Protein AF-R6DH70-F1 (afdb_monomer_lite)

Radius of gyration: 22.46 Å; chains: 1; bounding box: 58×27×48 Å

pLDDT: mean 86.82, std 12.93, range [50.53, 98.06]

Structure (mmCIF, N/CA/C/O backbone):
data_AF-R6DH70-F1
#
_entry.id   AF-R6DH70-F1
#
loop_
_atom_site.group_PDB
_atom_site.id
_atom_site.type_symbol
_atom_site.label_atom_id
_atom_site.label_alt_id
_atom_site.label_comp_id
_atom_site.label_asym_id
_atom_site.label_entity_id
_atom_site.label_seq_id
_atom_site.pdbx_PDB_ins_code
_atom_site.Cartn_x
_atom_site.Cartn_y
_atom_site.Cartn_z
_atom_site.occupancy
_atom_site.B_iso_or_equiv
_atom_site.auth_seq_id
_atom_site.auth_comp_id
_atom_site.auth_asym_id
_atom_site.auth_atom_id
_atom_site.pdbx_PDB_model_num
ATOM 1 N N . MET A 1 1 ? 8.802 2.396 -2.648 1.00 73.94 1 MET A N 1
ATOM 2 C CA . MET A 1 1 ? 7.532 3.072 -2.964 1.00 73.94 1 MET A CA 1
ATOM 3 C C . MET A 1 1 ? 7.126 3.894 -1.754 1.00 73.94 1 MET A C 1
ATOM 5 O O . MET A 1 1 ? 6.936 3.328 -0.683 1.00 73.94 1 MET A O 1
ATOM 9 N N . ALA A 1 2 ? 7.211 5.218 -1.879 1.00 85.25 2 ALA A N 1
ATOM 10 C CA . ALA A 1 2 ? 7.139 6.142 -0.744 1.00 85.25 2 ALA A CA 1
ATOM 11 C C . ALA A 1 2 ? 5.706 6.621 -0.453 1.00 85.25 2 ALA A C 1
ATOM 13 O O . ALA A 1 2 ? 5.379 6.909 0.697 1.00 85.25 2 ALA A O 1
ATOM 14 N N . ALA A 1 3 ? 4.849 6.687 -1.476 1.00 84.94 3 ALA A N 1
ATOM 15 C CA . ALA A 1 3 ? 3.479 7.173 -1.346 1.00 84.94 3 ALA A CA 1
ATOM 16 C C . ALA A 1 3 ? 2.608 6.198 -0.536 1.00 84.94 3 ALA A C 1
ATOM 18 O O . ALA A 1 3 ? 1.911 6.613 0.384 1.00 84.94 3 ALA A O 1
ATOM 19 N N . GLU A 1 4 ? 2.741 4.904 -0.805 1.00 88.44 4 GLU A N 1
ATOM 20 C CA . GLU A 1 4 ? 1.999 3.805 -0.180 1.00 88.44 4 GLU A CA 1
ATOM 21 C C . GLU A 1 4 ? 2.376 3.680 1.300 1.00 88.44 4 GLU A C 1
ATOM 23 O O . GLU A 1 4 ? 1.525 3.498 2.171 1.00 88.44 4 GLU A O 1
ATOM 28 N N . GLN A 1 5 ? 3.667 3.845 1.616 1.00 87.88 5 GLN A N 1
ATOM 29 C CA . GLN A 1 5 ? 4.132 3.881 3.003 1.00 87.88 5 GLN A CA 1
ATOM 30 C C . GLN A 1 5 ? 3.597 5.110 3.746 1.00 87.88 5 GLN A C 1
ATOM 32 O O . GLN A 1 5 ? 3.122 4.973 4.873 1.00 87.88 5 GLN A O 1
ATOM 37 N N . LYS A 1 6 ? 3.607 6.293 3.112 1.00 92.00 6 LYS A N 1
ATOM 38 C CA . LYS A 1 6 ? 3.049 7.520 3.699 1.00 92.00 6 LYS A CA 1
ATOM 39 C C . LYS A 1 6 ? 1.548 7.378 3.971 1.00 92.00 6 LYS A C 1
ATOM 41 O O . LYS A 1 6 ? 1.113 7.685 5.078 1.00 92.00 6 LYS A O 1
ATOM 46 N N . ALA A 1 7 ? 0.780 6.868 3.006 1.00 91.38 7 ALA A N 1
ATOM 47 C CA . ALA A 1 7 ? -0.653 6.617 3.155 1.00 91.38 7 ALA A CA 1
ATOM 48 C C . ALA A 1 7 ? -0.936 5.635 4.302 1.00 91.38 7 ALA A C 1
ATOM 50 O O . ALA A 1 7 ? -1.747 5.925 5.184 1.00 91.38 7 ALA A O 1
ATOM 51 N N . ARG A 1 8 ? -0.194 4.521 4.370 1.00 93.81 8 ARG A N 1
ATOM 52 C CA . ARG A 1 8 ? -0.318 3.542 5.457 1.00 93.81 8 ARG A CA 1
ATOM 53 C C . ARG A 1 8 ? -0.065 4.158 6.833 1.00 93.81 8 ARG A C 1
ATOM 55 O O . ARG A 1 8 ? -0.872 3.944 7.735 1.00 93.81 8 ARG A O 1
ATOM 62 N N . SER A 1 9 ? 1.003 4.943 6.994 1.00 95.25 9 SER A N 1
ATOM 63 C CA . SER A 1 9 ? 1.287 5.633 8.259 1.00 95.25 9 SER A CA 1
ATOM 64 C C . SER A 1 9 ? 0.184 6.622 8.642 1.00 95.25 9 SER A C 1
ATOM 66 O O . SER A 1 9 ? -0.185 6.701 9.813 1.00 95.25 9 SER A O 1
ATOM 68 N N . THR A 1 10 ? -0.387 7.345 7.675 1.00 96.50 10 THR A N 1
ATOM 69 C CA . THR A 1 10 ? -1.536 8.229 7.917 1.00 96.50 10 THR A CA 1
ATOM 70 C C . THR A 1 10 ? -2.748 7.447 8.429 1.00 96.50 10 THR A C 1
ATOM 72 O O . THR A 1 10 ? -3.332 7.836 9.440 1.00 96.50 10 THR A O 1
ATOM 75 N N . TYR A 1 11 ? -3.098 6.322 7.802 1.00 97.12 11 TYR A N 1
ATOM 76 C CA . TYR A 1 11 ? -4.219 5.490 8.249 1.00 97.12 11 TYR A CA 1
ATOM 77 C C . TYR A 1 11 ? -3.975 4.846 9.618 1.00 97.12 11 TYR A C 1
ATOM 79 O O . TYR A 1 11 ? -4.872 4.849 10.460 1.00 97.12 11 TYR A O 1
ATOM 87 N N . ASP A 1 12 ? -2.757 4.357 9.879 1.00 96.25 12 ASP A N 1
ATOM 88 C CA . ASP A 1 12 ? -2.365 3.831 11.193 1.00 96.25 12 ASP A CA 1
ATOM 89 C C . ASP A 1 12 ? -2.547 4.888 12.298 1.00 96.25 12 ASP A 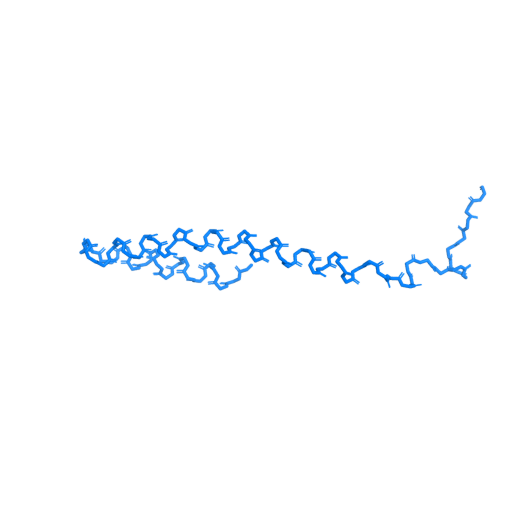C 1
ATOM 91 O O . ASP A 1 12 ? -3.043 4.576 13.383 1.00 96.25 12 ASP A O 1
ATOM 95 N N . ASN A 1 13 ? -2.205 6.149 12.023 1.00 97.38 13 ASN A N 1
ATOM 96 C CA . ASN A 1 13 ? -2.397 7.246 12.972 1.00 97.38 13 ASN A CA 1
ATOM 97 C C . ASN A 1 13 ? -3.883 7.555 13.212 1.00 97.38 13 ASN A C 1
ATOM 99 O O . ASN A 1 13 ? -4.291 7.711 14.364 1.00 97.38 13 ASN A O 1
ATOM 103 N N . ILE A 1 14 ? -4.704 7.577 12.157 1.00 96.50 14 ILE A N 1
ATOM 104 C CA . ILE A 1 14 ? -6.155 7.793 12.276 1.00 96.50 14 ILE A CA 1
ATOM 105 C C . ILE A 1 14 ? -6.795 6.700 13.143 1.00 96.50 14 ILE A C 1
ATOM 107 O O . ILE A 1 14 ? -7.513 7.014 14.089 1.00 96.50 14 ILE A O 1
ATOM 111 N N . LEU A 1 15 ? -6.478 5.424 12.895 1.00 97.06 15 LEU A N 1
ATOM 112 C CA . LEU A 1 15 ? -7.021 4.285 13.655 1.00 97.06 15 LEU A CA 1
ATOM 113 C C . LEU A 1 15 ? -6.557 4.254 15.122 1.00 97.06 15 LEU A C 1
ATOM 115 O O . LEU A 1 15 ? -7.226 3.689 15.996 1.00 97.06 15 LEU A O 1
ATOM 119 N N . ARG A 1 16 ? -5.404 4.861 15.424 1.00 97.06 16 ARG A N 1
ATOM 120 C CA . ARG A 1 16 ? -4.949 5.049 16.808 1.00 97.06 16 ARG A CA 1
ATOM 121 C C . ARG A 1 16 ? -5.798 6.085 17.537 1.00 97.06 16 ARG A C 1
ATOM 123 O O . ARG A 1 16 ? -6.181 5.813 18.674 1.00 97.06 16 ARG A O 1
ATOM 130 N N . MET A 1 17 ? -6.109 7.207 16.888 1.00 97.50 17 MET A N 1
ATOM 131 C CA . MET A 1 17 ? -6.811 8.345 17.496 1.00 97.50 17 MET A CA 1
ATOM 132 C C . MET A 1 17 ? -8.334 8.182 17.538 1.00 97.50 17 MET A C 1
ATOM 134 O O . MET A 1 17 ? -8.958 8.556 18.525 1.00 97.50 17 MET A O 1
ATOM 138 N N . ILE A 1 18 ? -8.933 7.619 16.491 1.00 96.50 18 ILE A N 1
ATOM 139 C CA . ILE A 1 18 ? -10.387 7.500 16.338 1.00 96.50 18 ILE A CA 1
ATOM 140 C C . ILE A 1 18 ? -10.835 6.081 16.711 1.00 96.50 18 ILE A C 1
ATOM 142 O O . ILE A 1 18 ? -10.114 5.110 16.471 1.00 96.50 18 ILE A O 1
ATOM 146 N N . LYS A 1 19 ? -12.014 5.964 17.338 1.00 94.19 19 LYS A N 1
ATOM 147 C CA . LYS A 1 19 ? -12.648 4.682 17.713 1.00 94.19 19 LYS A CA 1
ATOM 148 C C . LYS A 1 19 ? -14.048 4.488 17.137 1.00 94.19 19 LYS A C 1
ATOM 150 O O . LYS A 1 19 ? -14.587 3.396 17.267 1.00 94.19 19 LYS A O 1
ATOM 155 N N . ASP A 1 20 ? -14.604 5.517 16.501 1.00 97.88 20 ASP A N 1
ATOM 156 C CA . ASP A 1 20 ? -15.895 5.446 15.822 1.00 97.88 20 ASP A CA 1
ATOM 157 C C . ASP A 1 20 ? -15.845 4.411 14.679 1.00 97.88 20 ASP A C 1
ATOM 159 O O . ASP A 1 20 ? -15.013 4.564 13.771 1.00 97.88 20 ASP A O 1
ATOM 163 N N . PRO A 1 21 ? -16.681 3.357 14.714 1.00 96.06 21 PRO A N 1
ATOM 164 C CA . PRO A 1 21 ? -16.748 2.347 13.662 1.00 96.06 21 PRO A CA 1
ATOM 165 C C . PRO A 1 21 ? -17.033 2.919 12.270 1.00 96.06 21 PRO A C 1
ATOM 167 O O . PRO A 1 21 ? -16.395 2.478 11.313 1.00 96.06 21 PRO A O 1
ATOM 170 N N . GLU A 1 22 ? -17.887 3.945 12.151 1.00 97.56 22 GLU A N 1
ATOM 171 C CA . 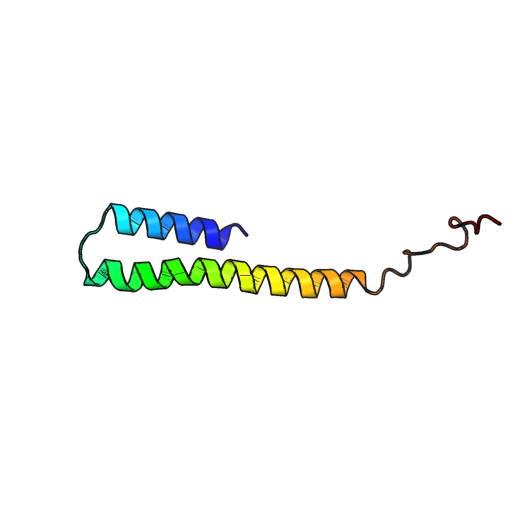GLU A 1 22 ? -18.255 4.531 10.851 1.00 97.56 22 GLU A CA 1
ATOM 172 C C . GLU A 1 22 ? -17.057 5.172 10.139 1.00 97.56 22 GLU A C 1
ATOM 174 O O . GLU A 1 22 ? -17.021 5.277 8.913 1.00 97.56 22 GLU A O 1
ATOM 179 N N . ILE A 1 23 ? -16.031 5.552 10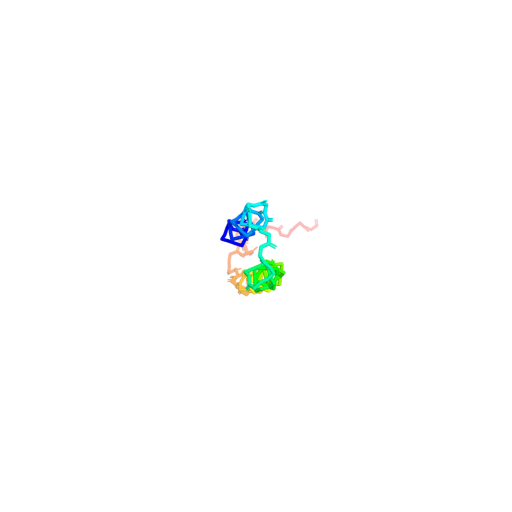.904 1.00 96.31 23 ILE A N 1
ATOM 180 C CA . ILE A 1 23 ? -14.774 6.091 10.384 1.00 96.31 23 ILE A CA 1
ATOM 181 C C . ILE A 1 23 ? -13.716 4.989 10.279 1.00 96.31 23 ILE A C 1
ATOM 183 O O . ILE A 1 23 ? -12.969 4.924 9.302 1.00 96.31 23 ILE A O 1
ATOM 187 N N . CYS A 1 24 ? -13.613 4.114 11.280 1.00 97.75 24 CYS A N 1
ATOM 188 C CA . CYS A 1 24 ? -12.559 3.103 11.323 1.00 97.75 24 CYS A CA 1
ATOM 189 C C . CYS A 1 24 ? -12.683 2.071 10.198 1.00 97.75 24 CYS A C 1
ATOM 191 O O . CYS A 1 24 ? -11.664 1.664 9.640 1.00 97.75 24 CYS A O 1
ATOM 193 N N . ASP A 1 25 ? -13.897 1.651 9.856 1.00 97.38 25 ASP A N 1
ATOM 194 C CA . ASP A 1 25 ? -14.127 0.601 8.863 1.00 97.38 25 ASP A CA 1
ATOM 195 C C . ASP A 1 25 ? -13.692 0.996 7.442 1.00 97.38 25 ASP A C 1
ATOM 197 O O . ASP A 1 25 ? -12.888 0.262 6.850 1.00 97.38 25 ASP A O 1
ATOM 201 N N . PRO A 1 26 ? -14.074 2.168 6.896 1.00 97.81 26 PRO A N 1
ATOM 202 C CA . PRO A 1 26 ? -13.545 2.600 5.604 1.00 97.81 26 PRO A CA 1
ATOM 203 C C . PRO A 1 26 ? -12.026 2.831 5.638 1.00 97.81 26 PRO A C 1
ATOM 205 O O . PRO A 1 26 ? -11.336 2.536 4.660 1.00 97.81 26 PRO A O 1
ATOM 208 N N . ILE A 1 27 ? -11.463 3.296 6.759 1.00 98.06 27 ILE A N 1
ATOM 209 C CA . ILE A 1 27 ? -10.011 3.502 6.886 1.00 98.06 27 ILE A CA 1
ATOM 210 C C . ILE A 1 27 ? -9.246 2.171 6.889 1.00 98.06 27 ILE A C 1
ATOM 212 O O . ILE A 1 27 ? -8.181 2.084 6.275 1.00 98.06 27 ILE A O 1
ATOM 216 N N . ARG A 1 28 ? -9.775 1.116 7.524 1.00 96.88 28 ARG A N 1
ATOM 217 C CA . ARG A 1 28 ? -9.186 -0.235 7.465 1.00 96.88 28 ARG A CA 1
ATOM 218 C C . ARG A 1 28 ? -9.140 -0.754 6.033 1.00 96.88 28 ARG A C 1
ATOM 220 O O . ARG A 1 28 ? -8.082 -1.198 5.592 1.00 96.88 28 ARG A O 1
ATOM 227 N N . PHE A 1 29 ? -10.239 -0.601 5.295 1.00 96.69 29 PHE A N 1
ATOM 228 C CA . PHE A 1 29 ? -10.300 -0.968 3.882 1.00 96.69 29 PHE A CA 1
ATOM 229 C C . PHE A 1 29 ? -9.249 -0.221 3.043 1.00 96.69 29 PHE A C 1
ATOM 231 O O . PHE A 1 29 ? -8.503 -0.837 2.280 1.00 96.69 29 PHE A O 1
ATOM 238 N N . LEU A 1 30 ? -9.133 1.102 3.207 1.00 97.06 30 LEU A N 1
ATOM 239 C CA . LEU A 1 30 ? -8.126 1.899 2.494 1.00 97.06 30 LEU A CA 1
ATOM 240 C C . LEU A 1 30 ? -6.698 1.477 2.851 1.00 97.06 30 LEU A C 1
ATOM 242 O O . LEU A 1 30 ? -5.844 1.361 1.976 1.00 97.06 30 LEU A O 1
ATOM 246 N N . ARG A 1 31 ? -6.443 1.176 4.123 1.00 96.00 31 ARG A N 1
ATOM 247 C CA . ARG A 1 31 ? -5.131 0.731 4.591 1.00 96.00 31 ARG A CA 1
ATOM 248 C C . ARG A 1 31 ? -4.701 -0.600 3.980 1.00 96.00 31 ARG A C 1
ATOM 250 O O . ARG A 1 31 ? -3.531 -0.757 3.637 1.00 96.00 31 ARG A O 1
ATOM 257 N N . GLU A 1 32 ? -5.611 -1.562 3.857 1.00 95.38 32 GLU A N 1
ATOM 258 C CA . GLU A 1 32 ? -5.316 -2.858 3.233 1.00 95.38 32 GLU A CA 1
ATOM 259 C C . GLU A 1 32 ? -4.980 -2.710 1.745 1.00 95.38 32 GLU A C 1
ATOM 261 O O . GLU A 1 32 ? -4.057 -3.362 1.245 1.00 95.38 32 GLU A O 1
ATOM 266 N N . ARG A 1 33 ? -5.654 -1.786 1.048 1.00 96.06 33 ARG A N 1
ATOM 267 C CA . ARG A 1 33 ? -5.383 -1.498 -0.367 1.00 96.06 33 ARG A CA 1
ATOM 268 C C . ARG A 1 33 ? -3.962 -1.017 -0.630 1.00 96.06 33 ARG A C 1
ATOM 270 O O . ARG A 1 33 ? -3.430 -1.328 -1.692 1.00 96.06 33 ARG A O 1
ATOM 277 N N . GLU A 1 34 ? -3.314 -0.351 0.322 1.00 94.38 34 GLU A N 1
ATOM 278 C CA . GLU A 1 34 ? -1.930 0.105 0.146 1.00 94.38 34 GLU A CA 1
ATOM 279 C C . GLU A 1 34 ? -0.928 -1.054 0.010 1.00 94.38 34 GLU A C 1
ATOM 281 O O . GLU A 1 34 ? 0.080 -0.921 -0.684 1.00 94.38 34 GLU A O 1
ATOM 286 N N . ILE A 1 35 ? -1.214 -2.230 0.587 1.00 90.62 35 ILE A N 1
ATOM 287 C CA . ILE A 1 35 ? -0.395 -3.438 0.370 1.00 90.62 35 ILE A CA 1
ATOM 288 C C . ILE A 1 35 ? -0.523 -3.902 -1.085 1.00 90.62 35 ILE A C 1
ATOM 290 O O . ILE A 1 35 ? 0.473 -4.232 -1.731 1.00 90.62 35 ILE A O 1
ATOM 294 N N . VAL A 1 36 ? -1.748 -3.890 -1.613 1.00 94.62 36 VAL A N 1
ATOM 295 C CA . VAL A 1 36 ? -2.032 -4.274 -3.000 1.00 94.62 36 VAL A CA 1
ATOM 296 C C . VAL A 1 36 ? -1.423 -3.268 -3.975 1.00 94.62 36 VAL A C 1
ATOM 298 O O . VAL A 1 36 ? -0.811 -3.679 -4.958 1.00 94.62 36 VAL A O 1
ATOM 301 N N . HIS A 1 37 ? -1.538 -1.967 -3.700 1.00 95.62 37 HIS A N 1
ATOM 302 C CA . HIS A 1 37 ? -0.890 -0.914 -4.483 1.00 95.62 37 HIS A CA 1
ATOM 303 C C . HIS A 1 37 ? 0.625 -1.124 -4.525 1.00 95.62 37 HIS A C 1
ATOM 305 O O . HIS A 1 37 ? 1.203 -1.192 -5.608 1.00 95.62 37 HIS A O 1
ATOM 311 N N . TYR A 1 38 ? 1.254 -1.356 -3.370 1.00 93.12 38 TYR A N 1
ATOM 312 C CA . TYR A 1 38 ? 2.688 -1.624 -3.297 1.00 93.12 38 TYR A CA 1
ATOM 313 C C . TYR A 1 38 ? 3.113 -2.848 -4.128 1.00 93.12 38 TYR A C 1
ATOM 315 O O . TYR A 1 38 ? 4.150 -2.831 -4.787 1.00 93.12 38 TYR A O 1
ATOM 323 N N . GLN A 1 39 ? 2.325 -3.922 -4.143 1.00 94.75 39 GLN A N 1
ATOM 324 C CA . GLN A 1 39 ? 2.649 -5.084 -4.975 1.00 94.75 39 GLN A CA 1
ATOM 325 C C . GLN A 1 39 ? 2.453 -4.791 -6.467 1.00 94.75 39 GLN A C 1
ATOM 327 O O . GLN A 1 39 ? 3.365 -5.016 -7.261 1.00 94.75 39 GLN A O 1
ATOM 332 N N . ARG A 1 40 ? 1.294 -4.242 -6.853 1.00 95.69 40 ARG A N 1
ATOM 333 C CA . ARG A 1 40 ? 0.924 -4.023 -8.262 1.00 95.69 40 ARG A CA 1
ATOM 334 C C . ARG A 1 40 ? 1.787 -2.977 -8.948 1.00 95.69 40 ARG A C 1
ATOM 336 O O . ARG A 1 40 ? 2.216 -3.182 -10.082 1.00 95.69 40 ARG A O 1
ATOM 343 N N . PHE A 1 41 ? 2.059 -1.864 -8.277 1.00 95.44 41 PHE A N 1
ATOM 344 C CA . PHE A 1 41 ? 2.944 -0.839 -8.819 1.00 95.44 41 PHE A CA 1
ATOM 345 C C . PHE A 1 41 ? 4.390 -1.333 -8.877 1.00 95.44 41 PHE A C 1
ATOM 347 O O . PHE A 1 41 ? 5.092 -1.020 -9.831 1.00 95.44 41 PHE A O 1
ATOM 354 N N . GLY A 1 42 ? 4.823 -2.159 -7.919 1.00 94.12 42 GLY A N 1
ATOM 355 C CA . GLY A 1 42 ? 6.156 -2.758 -7.931 1.00 94.12 42 GLY A CA 1
ATOM 356 C C . GLY A 1 42 ? 6.333 -3.734 -9.092 1.00 94.12 42 GLY A C 1
ATOM 357 O O . GLY A 1 42 ? 7.343 -3.691 -9.789 1.00 94.12 42 GLY A O 1
ATOM 358 N N . GLU A 1 43 ? 5.330 -4.576 -9.337 1.00 95.88 43 GLU A N 1
ATOM 359 C CA . GLU A 1 43 ? 5.294 -5.468 -10.495 1.00 95.88 43 GLU A CA 1
ATOM 360 C C . GLU A 1 43 ? 5.279 -4.688 -11.814 1.00 95.88 43 GLU A C 1
ATOM 362 O O . GLU A 1 43 ? 6.068 -4.980 -12.709 1.00 95.88 43 GLU A O 1
ATOM 367 N N . SER A 1 44 ? 4.421 -3.672 -11.917 1.00 95.25 44 SER A N 1
ATOM 368 C CA . SER A 1 44 ? 4.315 -2.845 -13.123 1.00 95.25 44 SER A CA 1
ATOM 369 C C . SER A 1 44 ? 5.627 -2.116 -13.416 1.00 95.25 44 SER A C 1
ATOM 371 O O . SER A 1 44 ? 6.076 -2.099 -14.557 1.00 95.25 44 SER A O 1
ATOM 373 N N . LEU A 1 45 ? 6.277 -1.569 -12.383 1.00 94.50 45 LEU A N 1
ATOM 374 C CA . LEU A 1 45 ? 7.567 -0.899 -1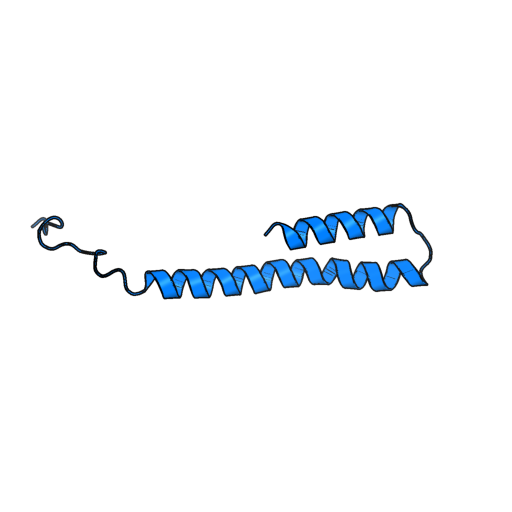2.516 1.00 94.50 45 LEU A CA 1
ATOM 375 C C . LEU A 1 45 ? 8.662 -1.860 -12.986 1.00 94.50 45 LEU A C 1
ATOM 377 O O . LEU A 1 45 ? 9.429 -1.495 -13.871 1.00 94.50 45 LEU A O 1
ATOM 381 N N . ARG A 1 46 ? 8.720 -3.082 -12.433 1.00 93.12 46 ARG A N 1
ATOM 382 C CA . ARG A 1 46 ? 9.687 -4.094 -12.886 1.00 93.12 46 ARG A CA 1
ATOM 383 C C . ARG A 1 46 ? 9.508 -4.431 -14.359 1.00 93.12 46 ARG A C 1
ATOM 385 O O . ARG A 1 46 ? 10.479 -4.355 -15.092 1.00 93.12 46 ARG A O 1
ATOM 392 N N . ARG A 1 47 ? 8.275 -4.696 -14.804 1.00 93.69 47 ARG A N 1
ATOM 393 C CA . ARG A 1 47 ? 7.996 -5.000 -16.218 1.00 93.69 47 ARG A CA 1
ATOM 394 C C . ARG A 1 47 ? 8.508 -3.903 -17.154 1.00 93.69 47 ARG A C 1
ATOM 396 O O . ARG A 1 47 ? 9.207 -4.201 -18.109 1.00 93.69 47 ARG A O 1
ATOM 403 N N . ILE A 1 48 ? 8.220 -2.636 -16.844 1.00 91.25 48 ILE A N 1
ATOM 404 C CA . ILE A 1 48 ? 8.703 -1.504 -17.651 1.00 91.25 48 ILE A CA 1
ATOM 405 C C . ILE A 1 48 ? 10.232 -1.403 -17.627 1.00 91.25 48 ILE A C 1
ATOM 407 O O . ILE A 1 48 ? 10.842 -1.102 -18.649 1.00 91.25 48 ILE A O 1
ATOM 411 N N . GLN A 1 49 ? 10.862 -1.643 -16.478 1.00 89.19 49 GLN A N 1
ATOM 412 C CA . GLN A 1 49 ? 12.317 -1.594 -16.364 1.00 89.19 49 GLN A CA 1
ATOM 413 C C . GLN A 1 49 ? 12.996 -2.712 -17.169 1.00 89.19 49 GLN A C 1
ATOM 415 O O . GLN A 1 49 ? 13.994 -2.442 -17.836 1.00 89.19 49 GLN A O 1
ATOM 420 N N . ASP A 1 50 ? 12.430 -3.920 -17.139 1.00 87.62 50 ASP A N 1
ATOM 421 C CA . ASP A 1 50 ? 12.890 -5.071 -17.920 1.00 87.62 50 ASP A CA 1
ATOM 422 C C . ASP A 1 50 ? 12.715 -4.809 -19.431 1.00 87.62 50 ASP A C 1
ATOM 424 O O . ASP A 1 50 ? 13.624 -5.060 -20.223 1.00 87.62 50 ASP A O 1
ATOM 428 N N . ASP A 1 51 ? 11.584 -4.217 -19.836 1.00 86.44 51 ASP A N 1
ATOM 429 C CA . ASP A 1 51 ? 11.330 -3.826 -21.228 1.00 86.44 51 ASP A CA 1
ATOM 430 C C . ASP A 1 51 ? 12.332 -2.768 -21.724 1.00 86.44 51 ASP A C 1
ATOM 432 O O . ASP A 1 51 ? 12.780 -2.826 -22.872 1.00 86.44 51 ASP A O 1
ATOM 436 N N . LEU A 1 52 ? 12.719 -1.809 -20.874 1.00 79.50 52 LEU A N 1
ATOM 437 C CA . LEU A 1 52 ? 13.711 -0.783 -21.214 1.00 79.50 52 LEU A CA 1
ATOM 438 C C . LEU A 1 52 ? 15.131 -1.354 -21.381 1.00 79.50 52 LEU A C 1
ATOM 440 O O . LEU A 1 52 ? 15.876 -0.857 -22.225 1.00 79.50 52 LEU A O 1
ATOM 444 N N . ASP A 1 53 ? 15.503 -2.394 -20.630 1.00 64.94 53 ASP A N 1
ATOM 445 C CA . ASP A 1 53 ? 16.822 -3.046 -20.739 1.00 64.94 53 ASP A CA 1
ATOM 446 C C . ASP A 1 53 ? 16.908 -4.029 -21.932 1.00 64.94 53 ASP A C 1
ATOM 448 O O . ASP A 1 53 ? 17.985 -4.451 -22.354 1.00 64.94 53 ASP A O 1
ATOM 452 N N . SER A 1 54 ? 15.773 -4.352 -22.563 1.00 66.88 54 SER A N 1
ATOM 453 C CA . SER A 1 54 ? 15.679 -5.374 -23.620 1.00 66.88 54 SER A CA 1
ATOM 454 C C . SER A 1 54 ? 16.428 -5.056 -24.927 1.00 66.88 54 SER A C 1
ATOM 456 O O . SER A 1 54 ? 16.600 -5.937 -25.774 1.00 66.88 54 SER A O 1
ATOM 458 N N . ARG A 1 55 ? 16.882 -3.810 -25.128 1.00 63.59 55 ARG A N 1
ATOM 459 C CA . ARG A 1 55 ? 17.586 -3.360 -26.348 1.00 63.59 55 ARG A CA 1
ATOM 460 C C . ARG A 1 55 ? 18.852 -2.570 -26.050 1.00 63.59 55 ARG A C 1
ATOM 462 O O . ARG A 1 55 ? 19.108 -1.534 -26.667 1.00 63.59 55 ARG A O 1
ATOM 469 N N . ASN A 1 56 ? 19.670 -3.051 -25.125 1.00 67.75 56 ASN A N 1
ATOM 470 C CA . ASN A 1 56 ? 20.979 -2.458 -24.904 1.00 67.75 56 ASN A CA 1
ATOM 471 C C . ASN A 1 56 ? 21.919 -2.775 -26.093 1.00 67.75 56 ASN A C 1
ATOM 473 O O . ASN A 1 56 ? 22.631 -3.774 -26.104 1.00 67.75 56 ASN A O 1
ATOM 477 N N . PHE A 1 57 ? 21.902 -1.925 -27.129 1.00 61.84 57 PHE A N 1
ATOM 478 C CA . PHE A 1 57 ? 22.758 -2.025 -28.329 1.00 61.84 57 PHE A CA 1
ATOM 479 C C . PHE A 1 57 ? 24.262 -2.004 -27.991 1.00 61.84 57 PHE A C 1
ATOM 481 O O . PHE A 1 57 ? 25.079 -2.458 -28.786 1.00 61.84 57 PHE A O 1
ATOM 488 N N . TYR A 1 58 ? 24.621 -1.525 -26.795 1.00 63.81 58 TYR A N 1
ATOM 489 C CA . TYR A 1 58 ? 25.982 -1.525 -26.256 1.00 63.81 58 TYR A CA 1
ATOM 490 C C . TYR A 1 58 ? 26.255 -2.670 -25.275 1.00 63.81 58 TYR A C 1
ATOM 492 O O . TYR A 1 58 ? 27.337 -2.704 -24.696 1.00 63.81 58 TYR A O 1
ATOM 500 N N . ALA A 1 59 ? 25.318 -3.607 -25.079 1.00 67.06 59 ALA A N 1
ATOM 501 C CA . ALA A 1 59 ? 25.531 -4.766 -24.209 1.00 67.06 59 ALA A CA 1
ATOM 502 C C . ALA A 1 59 ? 26.749 -5.595 -24.635 1.00 67.06 59 ALA A C 1
ATOM 504 O O . ALA A 1 59 ? 27.358 -6.245 -23.792 1.00 67.06 59 ALA A O 1
ATOM 505 N N . PHE A 1 60 ? 27.104 -5.544 -25.924 1.00 67.19 60 PHE A N 1
ATOM 506 C CA . PHE A 1 60 ? 28.319 -6.143 -26.455 1.00 67.19 60 PHE A CA 1
ATOM 507 C C . PHE A 1 60 ? 28.992 -5.187 -27.443 1.00 67.19 60 PHE A C 1
ATOM 509 O O . PHE A 1 60 ? 28.417 -4.823 -28.470 1.00 67.19 60 PHE A O 1
ATOM 516 N N . ASN A 1 61 ? 30.225 -4.790 -27.152 1.00 68.81 61 ASN A N 1
ATOM 517 C CA . ASN A 1 61 ? 31.080 -4.014 -28.034 1.00 68.81 61 ASN A CA 1
ATOM 518 C C . ASN A 1 61 ? 32.173 -4.924 -28.602 1.00 68.81 61 ASN A C 1
ATOM 520 O O . ASN A 1 61 ? 33.131 -5.257 -27.915 1.00 68.81 61 ASN A O 1
ATOM 524 N N . ALA A 1 62 ? 32.090 -5.259 -29.891 1.00 69.69 62 ALA A N 1
ATOM 525 C CA . ALA A 1 62 ? 33.059 -6.132 -30.561 1.00 69.69 62 ALA A CA 1
ATOM 526 C C . ALA A 1 62 ? 34.515 -5.609 -30.558 1.00 69.69 62 ALA A C 1
ATOM 528 O O . ALA A 1 62 ? 35.438 -6.381 -30.809 1.00 69.69 62 ALA A O 1
ATOM 529 N N . GLN A 1 63 ? 34.740 -4.318 -30.284 1.00 67.69 63 GLN A N 1
ATOM 530 C CA . GLN A 1 63 ? 36.082 -3.743 -30.130 1.00 67.69 63 GLN A CA 1
ATOM 531 C C . GLN A 1 63 ? 36.665 -3.959 -28.721 1.00 67.69 63 GLN A C 1
ATOM 533 O O . GLN A 1 63 ? 37.886 -3.913 -28.564 1.00 67.69 63 GLN A O 1
ATOM 538 N N . ILE A 1 64 ? 35.817 -4.186 -27.710 1.00 71.25 64 ILE A N 1
ATOM 539 C CA . ILE A 1 64 ? 36.199 -4.324 -26.293 1.00 71.25 64 ILE A CA 1
ATOM 540 C C . ILE A 1 64 ? 36.052 -5.779 -25.827 1.00 71.25 64 ILE A C 1
ATOM 54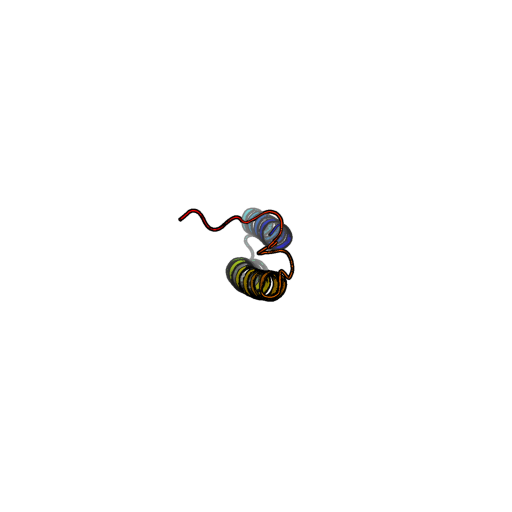2 O O . ILE A 1 64 ? 36.977 -6.338 -25.234 1.00 71.25 64 ILE A O 1
ATOM 546 N N . ASP A 1 65 ? 34.926 -6.414 -26.145 1.00 75.06 65 ASP A N 1
ATOM 547 C CA . ASP A 1 65 ? 34.574 -7.766 -25.721 1.00 75.06 65 ASP A CA 1
ATOM 548 C C . ASP A 1 65 ? 35.316 -8.804 -26.573 1.00 75.06 65 ASP A C 1
ATOM 550 O O . ASP A 1 65 ? 34.825 -9.327 -27.576 1.00 75.06 65 ASP A O 1
ATOM 554 N N . LYS A 1 66 ? 36.562 -9.095 -26.189 1.00 69.62 66 LYS A N 1
ATOM 555 C CA . LYS A 1 66 ? 37.369 -10.152 -26.807 1.00 69.62 66 LYS A CA 1
ATOM 556 C C . LYS A 1 66 ? 36.847 -11.528 -26.395 1.00 69.62 66 LYS A C 1
ATOM 558 O O . LYS A 1 66 ? 36.856 -11.863 -25.211 1.00 69.62 66 LYS A O 1
ATOM 563 N N . LYS A 1 67 ? 36.518 -12.375 -27.377 1.00 63.91 67 LYS A N 1
ATOM 564 C CA . LYS A 1 67 ? 36.398 -13.825 -27.162 1.00 63.91 67 LYS A CA 1
ATOM 565 C C . LYS A 1 67 ? 37.740 -14.344 -26.640 1.00 63.91 67 LYS A C 1
ATOM 567 O O . LYS A 1 67 ? 38.721 -14.336 -27.379 1.00 63.91 67 LYS A O 1
ATOM 572 N N . HIS A 1 68 ? 37.795 -14.746 -25.374 1.00 60.59 68 HIS A N 1
ATOM 573 C CA . HIS A 1 68 ? 38.887 -15.597 -24.910 1.00 60.59 68 HIS A CA 1
ATO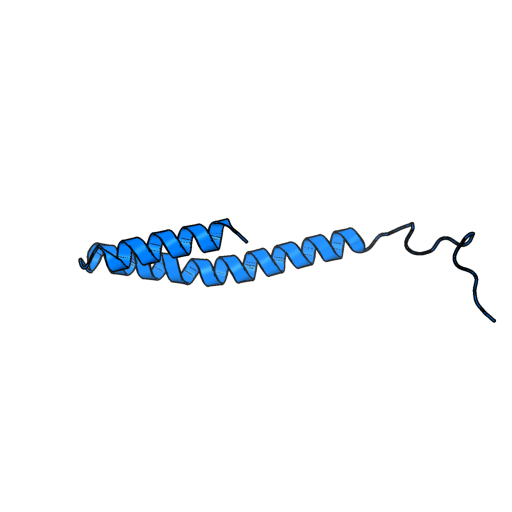M 574 C C . HIS A 1 68 ? 38.706 -16.966 -25.574 1.00 60.59 68 HIS A C 1
ATOM 576 O O . HIS A 1 68 ? 37.650 -17.582 -25.422 1.00 60.59 68 HIS A O 1
ATOM 582 N N . CYS A 1 69 ? 39.694 -17.358 -26.382 1.00 50.53 69 CYS A N 1
ATOM 583 C CA . CYS A 1 69 ? 39.868 -18.734 -26.842 1.00 50.53 69 CYS A CA 1
ATOM 584 C C . CYS A 1 69 ? 40.321 -19.623 -25.685 1.00 50.53 69 CYS A C 1
ATOM 586 O O . CYS A 1 69 ? 41.078 -19.113 -24.826 1.00 50.53 69 CYS A O 1
#

Foldseek 3Di:
DVVLVVLLVVLVVCCVVDDDCVPNVVSVVVNVVSVVVVVVVVVVVVVVVVVVVPDPVVPDDPVPDDPDD

Sequence (69 aa):
MAAEQKARSTYDNILRMIKDPEICDPIRFLREREIVHYQRFGESLRRIQDDLDSRNFYAFNAQIDKKHC

Secondary structure (DSSP, 8-state):
-HHHHHHHHHHHHHHHH---HHHHHHHHHHHHHHHHHHHHHHHHHHHHHHHHHTT-TTS--TTT-----